Protein AF-A0A927JY94-F1 (afdb_monomer)

Radius of gyration: 16.14 Å; Cα contacts (8 Å, |Δi|>4): 46; chains: 1; bounding box: 29×13×55 Å

Foldseek 3Di:
DLPVLLVVLQVLLVVLCVCLVPDPDVVSSVVSNVSSVVSVVSNVVSVVVVVVVPDPPPDDD

Solvent-accessible surface area (backbone atoms only — not comparable to full-atom values): 3292 Å² total; per-residue (Å²): 119,66,66,70,51,28,55,48,22,50,49,50,17,52,51,25,43,52,47,23,72,69,42,91,43,71,69,61,17,48,52,24,44,52,52,16,52,53,26,45,51,51,24,51,48,46,51,48,53,51,53,60,70,67,51,74,90,78,80,85,127

Mean predicted aligned error: 6.6 Å

Structure (mmCIF, N/CA/C/O backbone):
data_AF-A0A927JY94-F1
#
_entry.id   AF-A0A927JY94-F1
#
loop_
_atom_site.group_PDB
_atom_site.id
_atom_site.type_symbol
_atom_site.label_atom_id
_atom_site.label_alt_id
_atom_site.label_comp_id
_atom_site.label_asym_id
_atom_site.label_entity_id
_atom_site.label_seq_id
_atom_site.pdbx_PDB_ins_code
_atom_site.Cartn_x
_atom_site.Cartn_y
_atom_site.Cartn_z
_atom_site.occupancy
_atom_site.B_iso_or_equiv
_atom_site.auth_seq_id
_atom_site.auth_comp_id
_atom_site.auth_asym_id
_atom_site.auth_atom_id
_atom_site.pdbx_PDB_model_num
ATOM 1 N N . MET A 1 1 ? 18.593 -2.786 -9.710 1.00 55.03 1 MET A N 1
ATOM 2 C CA . MET A 1 1 ? 17.813 -1.872 -8.843 1.00 55.03 1 MET A CA 1
ATOM 3 C C . MET A 1 1 ? 16.316 -1.820 -9.165 1.00 55.03 1 MET A C 1
ATOM 5 O O . MET A 1 1 ? 15.564 -1.564 -8.244 1.00 55.03 1 MET A O 1
ATOM 9 N N . ASN A 1 2 ? 15.835 -2.078 -10.393 1.00 64.31 2 ASN A N 1
ATOM 10 C CA . ASN A 1 2 ? 14.402 -1.896 -10.702 1.00 64.31 2 ASN A CA 1
ATOM 11 C C . ASN A 1 2 ? 13.464 -3.000 -10.172 1.00 64.31 2 ASN A C 1
ATOM 13 O O . ASN A 1 2 ? 12.375 -2.675 -9.719 1.00 64.31 2 ASN A O 1
ATOM 17 N N . GLU A 1 3 ? 13.861 -4.274 -10.199 1.00 65.56 3 GLU A N 1
ATOM 18 C CA . GLU A 1 3 ? 12.972 -5.382 -9.793 1.00 65.56 3 GLU A CA 1
ATOM 19 C C . GLU A 1 3 ? 12.791 -5.466 -8.272 1.00 65.56 3 GLU A C 1
ATOM 21 O O . GLU A 1 3 ? 11.663 -5.521 -7.796 1.00 65.56 3 GLU A O 1
ATOM 26 N N . GLN A 1 4 ? 13.877 -5.315 -7.505 1.00 70.44 4 GLN A N 1
ATOM 27 C CA . GLN A 1 4 ? 13.818 -5.263 -6.036 1.00 70.44 4 GLN A CA 1
ATOM 28 C C . GLN A 1 4 ? 12.967 -4.085 -5.525 1.00 70.44 4 GLN A C 1
ATOM 30 O O . GLN A 1 4 ? 12.281 -4.210 -4.513 1.00 70.44 4 GLN A O 1
ATOM 35 N N . ASN A 1 5 ? 12.961 -2.956 -6.246 1.00 84.56 5 ASN A N 1
ATO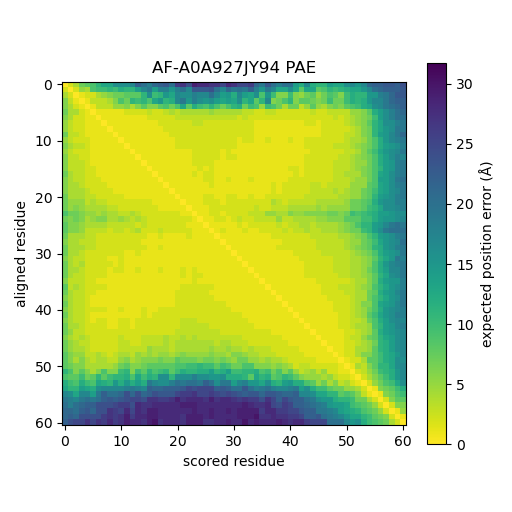M 36 C CA . ASN A 1 5 ? 12.100 -1.817 -5.923 1.00 84.56 5 ASN A CA 1
ATOM 37 C C . ASN A 1 5 ? 10.626 -2.116 -6.241 1.00 84.56 5 ASN A C 1
ATOM 39 O O . ASN A 1 5 ? 9.748 -1.719 -5.481 1.00 84.56 5 ASN A O 1
ATOM 43 N N . LEU A 1 6 ? 10.343 -2.836 -7.334 1.00 91.06 6 LEU A N 1
ATOM 44 C CA . LEU A 1 6 ? 8.980 -3.223 -7.700 1.00 91.06 6 LEU A CA 1
ATOM 45 C C . LEU A 1 6 ? 8.373 -4.181 -6.669 1.00 91.06 6 LEU A C 1
ATOM 47 O O . LEU A 1 6 ? 7.296 -3.903 -6.144 1.00 91.06 6 LEU A O 1
ATOM 51 N N . GLU A 1 7 ? 9.078 -5.265 -6.340 1.00 93.62 7 GLU A N 1
ATOM 52 C CA . GLU A 1 7 ? 8.613 -6.254 -5.360 1.00 93.62 7 GLU A CA 1
ATOM 53 C C . GLU A 1 7 ? 8.399 -5.625 -3.981 1.00 93.62 7 GLU A C 1
ATOM 55 O O . GLU A 1 7 ? 7.419 -5.932 -3.297 1.00 93.62 7 GLU A O 1
ATOM 60 N N . TYR A 1 8 ? 9.285 -4.703 -3.588 1.00 95.12 8 TYR A N 1
ATOM 61 C CA . TYR A 1 8 ? 9.137 -3.935 -2.359 1.00 95.12 8 TYR A CA 1
ATOM 62 C C . TYR A 1 8 ? 7.819 -3.151 -2.342 1.00 95.12 8 TYR A C 1
ATOM 64 O O . TYR A 1 8 ? 7.028 -3.319 -1.412 1.00 95.12 8 TYR A O 1
ATOM 72 N N . TYR A 1 9 ? 7.551 -2.338 -3.368 1.00 95.44 9 TYR A N 1
ATOM 73 C CA . TYR A 1 9 ? 6.344 -1.512 -3.417 1.00 95.44 9 TYR A CA 1
ATOM 74 C C . TYR A 1 9 ? 5.064 -2.350 -3.506 1.00 95.44 9 TYR A C 1
ATOM 76 O O . TYR A 1 9 ? 4.094 -2.064 -2.806 1.00 95.44 9 TYR A O 1
ATOM 84 N N . GLU A 1 10 ? 5.059 -3.429 -4.290 1.00 96.12 10 GLU A N 1
ATOM 85 C CA . GLU A 1 10 ? 3.901 -4.324 -4.375 1.00 96.12 10 GLU A CA 1
ATOM 86 C C . GLU A 1 10 ? 3.629 -5.049 -3.052 1.00 96.12 10 GLU A C 1
ATOM 88 O O . GLU A 1 10 ? 2.471 -5.195 -2.652 1.00 96.12 10 GLU A O 1
ATOM 93 N N . ARG A 1 11 ? 4.679 -5.492 -2.348 1.00 97.38 11 ARG A N 1
ATOM 94 C CA . ARG A 1 11 ? 4.534 -6.112 -1.028 1.00 97.38 11 ARG A CA 1
ATOM 95 C C . ARG A 1 11 ? 3.982 -5.114 -0.015 1.00 97.38 11 ARG A C 1
ATOM 97 O O . ARG A 1 11 ? 2.998 -5.430 0.648 1.00 97.38 11 ARG A O 1
ATOM 104 N N . ARG A 1 12 ? 4.557 -3.910 0.063 1.00 97.69 12 ARG A N 1
ATOM 105 C CA . ARG A 1 12 ? 4.098 -2.865 0.990 1.00 97.69 12 ARG A CA 1
ATOM 106 C C . ARG A 1 12 ? 2.650 -2.466 0.715 1.00 97.69 12 ARG A C 1
ATOM 108 O O . ARG A 1 12 ? 1.865 -2.405 1.650 1.00 97.69 12 ARG A O 1
ATOM 115 N N . ALA A 1 13 ? 2.252 -2.312 -0.549 1.00 97.94 13 ALA A N 1
ATOM 116 C CA . ALA A 1 13 ? 0.860 -2.025 -0.896 1.00 97.94 13 ALA A CA 1
ATOM 117 C C . ALA A 1 13 ? -0.121 -3.082 -0.347 1.00 97.94 13 ALA A C 1
ATOM 119 O O . ALA A 1 13 ? -1.187 -2.732 0.159 1.00 97.94 13 ALA A O 1
ATOM 120 N N . ARG A 1 14 ? 0.244 -4.372 -0.402 1.00 97.94 14 ARG A N 1
ATOM 121 C CA . ARG A 1 14 ? -0.573 -5.463 0.160 1.00 97.94 14 ARG A CA 1
ATOM 122 C C . ARG A 1 14 ? -0.594 -5.457 1.686 1.00 97.94 14 ARG A C 1
ATOM 124 O O . ARG A 1 14 ? -1.659 -5.643 2.265 1.00 97.94 14 ARG A O 1
ATOM 131 N N . GLU A 1 15 ? 0.556 -5.252 2.323 1.00 98.31 15 GLU A N 1
ATOM 132 C CA . GLU A 1 15 ? 0.667 -5.175 3.785 1.00 98.31 15 GLU A CA 1
ATOM 133 C C . GLU A 1 15 ? -0.189 -4.035 4.348 1.00 98.31 15 GLU A C 1
ATOM 135 O O . GLU A 1 15 ? -0.974 -4.254 5.266 1.00 98.31 15 GLU A O 1
ATOM 140 N N . GLU A 1 16 ? -0.106 -2.845 3.753 1.00 98.19 16 GLU A N 1
ATOM 141 C CA . GLU A 1 16 ? -0.888 -1.680 4.171 1.00 98.19 16 GLU A CA 1
ATOM 142 C C . GLU A 1 16 ? -2.392 -1.892 3.928 1.00 98.19 16 GLU A C 1
ATOM 144 O O . GLU A 1 16 ? -3.214 -1.595 4.793 1.00 98.19 16 GLU A O 1
ATOM 149 N N . ALA A 1 17 ? -2.786 -2.505 2.806 1.00 97.88 17 ALA A N 1
ATOM 150 C CA . ALA A 1 17 ? -4.186 -2.860 2.569 1.00 97.88 17 ALA A CA 1
ATOM 15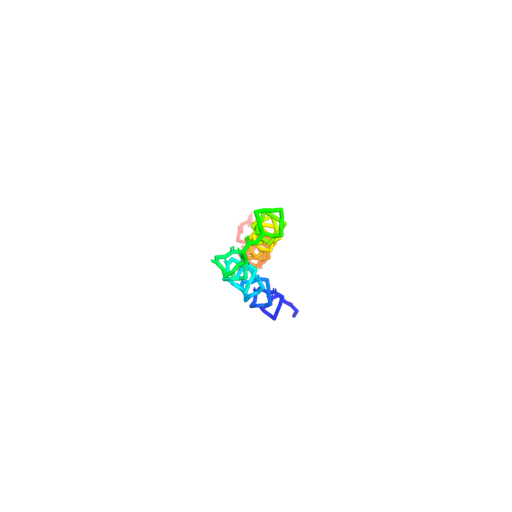1 C C . ALA A 1 17 ? -4.714 -3.877 3.601 1.00 97.88 17 ALA A C 1
ATOM 153 O O . ALA A 1 17 ? -5.839 -3.743 4.092 1.00 97.88 17 ALA A O 1
ATOM 154 N N . ALA A 1 18 ? -3.901 -4.872 3.966 1.00 98.06 18 ALA A N 1
ATOM 155 C CA . ALA A 1 18 ? -4.246 -5.850 4.992 1.00 98.06 18 ALA A CA 1
ATOM 156 C C . ALA A 1 18 ? -4.324 -5.214 6.390 1.00 98.06 18 ALA A C 1
ATOM 158 O O . ALA A 1 18 ? -5.234 -5.543 7.153 1.00 98.06 18 ALA A O 1
ATOM 159 N N . ALA A 1 19 ? -3.419 -4.287 6.717 1.00 97.62 19 ALA A N 1
ATOM 160 C CA . ALA A 1 19 ? -3.443 -3.530 7.967 1.00 97.62 19 ALA A CA 1
ATOM 161 C C . ALA A 1 19 ? -4.688 -2.636 8.058 1.00 97.62 19 ALA A C 1
ATOM 163 O O . ALA A 1 19 ? -5.348 -2.595 9.095 1.00 97.62 19 ALA A O 1
ATOM 164 N N . ALA A 1 20 ? -5.085 -1.997 6.952 1.00 97.62 20 ALA A N 1
ATOM 165 C CA . ALA A 1 20 ? -6.323 -1.228 6.883 1.00 97.62 20 ALA A CA 1
ATOM 166 C C . ALA A 1 20 ? -7.575 -2.077 7.146 1.00 97.62 20 ALA A C 1
ATOM 168 O O . ALA A 1 20 ? -8.509 -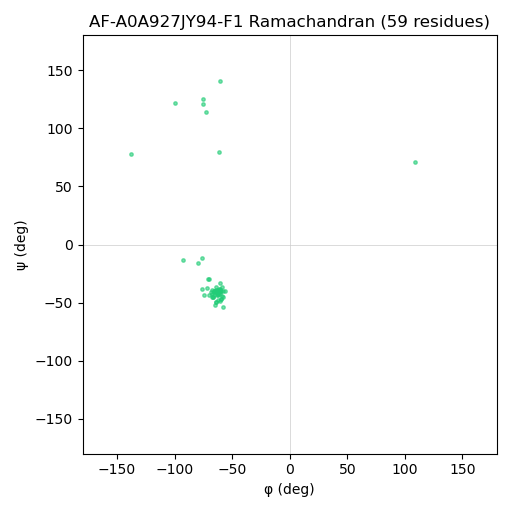1.600 7.787 1.00 97.62 20 ALA A O 1
ATOM 169 N N . ALA A 1 21 ? -7.610 -3.314 6.642 1.00 97.50 21 ALA A N 1
ATOM 170 C CA . ALA A 1 21 ? -8.734 -4.230 6.836 1.00 97.50 21 ALA A CA 1
ATOM 171 C C . ALA A 1 21 ? -8.832 -4.759 8.277 1.00 97.50 21 ALA A C 1
ATOM 173 O O . ALA A 1 21 ? -9.925 -5.058 8.747 1.00 97.50 21 ALA A O 1
ATOM 174 N N . GLN A 1 22 ? -7.696 -4.864 8.969 1.00 97.31 22 GLN A N 1
ATOM 175 C CA . GLN A 1 22 ? -7.612 -5.374 10.340 1.00 97.31 22 GLN A CA 1
ATOM 176 C C . GLN A 1 22 ? -7.695 -4.271 11.403 1.00 97.31 22 GLN A C 1
ATOM 178 O O . GLN A 1 22 ? -7.874 -4.569 12.582 1.00 97.31 22 GLN A O 1
ATOM 183 N N . SER A 1 23 ? -7.550 -3.000 11.017 1.00 95.88 23 SER A N 1
ATOM 184 C CA . SER A 1 23 ? -7.512 -1.89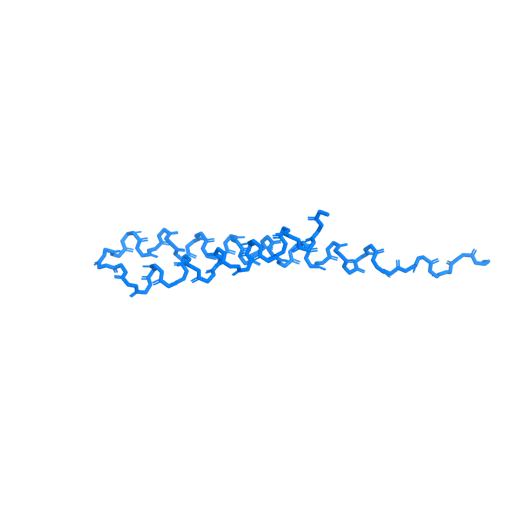9 11.975 1.00 95.88 23 SER A CA 1
ATOM 185 C C . SER A 1 23 ? -8.907 -1.577 12.530 1.00 95.88 23 SER A C 1
ATOM 187 O O . SER A 1 23 ? -9.815 -1.257 11.759 1.00 95.88 23 SER A O 1
ATOM 189 N N . PRO A 1 24 ? -9.088 -1.573 13.864 1.00 94.12 24 PRO A N 1
ATOM 190 C CA . PRO A 1 24 ? -10.363 -1.218 14.485 1.00 94.12 24 PRO A CA 1
ATOM 191 C C . PRO A 1 24 ? -10.627 0.297 14.490 1.00 94.12 24 PRO A C 1
ATOM 193 O O . PRO A 1 24 ? -11.738 0.729 14.787 1.00 94.12 24 PRO A O 1
ATOM 196 N N . SER A 1 25 ? -9.621 1.123 14.178 1.00 97.81 25 SER A N 1
ATOM 197 C CA . SER A 1 25 ? -9.755 2.580 14.134 1.00 97.81 25 SER A CA 1
ATOM 198 C C . SER A 1 25 ? -9.924 3.056 12.699 1.00 97.81 25 SER A C 1
ATOM 200 O O . SER A 1 25 ? -9.037 2.875 11.868 1.00 97.81 25 SER A O 1
ATOM 202 N N . ALA A 1 26 ? -11.035 3.741 12.418 1.00 96.00 26 ALA A N 1
ATOM 203 C CA . ALA A 1 26 ? -11.316 4.270 11.085 1.00 96.00 26 ALA A CA 1
ATOM 204 C C . ALA A 1 26 ? -10.231 5.247 10.590 1.00 96.00 26 ALA A C 1
ATOM 206 O O . ALA A 1 26 ? -9.893 5.233 9.405 1.00 96.00 26 ALA A O 1
ATOM 207 N N . GLY A 1 27 ? -9.651 6.060 11.481 1.00 97.50 27 GLY A N 1
ATOM 208 C CA . GLY A 1 27 ? -8.566 6.983 11.133 1.00 97.50 27 GLY A CA 1
ATOM 209 C C . GLY A 1 27 ? -7.286 6.247 10.734 1.00 97.50 27 GLY A C 1
ATOM 210 O O . GLY A 1 27 ? -6.701 6.537 9.692 1.00 97.50 27 GLY A O 1
ATOM 211 N N . VAL A 1 28 ? -6.907 5.229 11.509 1.00 97.62 28 VAL A N 1
ATOM 212 C CA . VAL A 1 28 ? -5.729 4.391 11.229 1.00 97.62 28 VAL A CA 1
ATOM 213 C C . VAL A 1 28 ? -5.947 3.553 9.966 1.00 97.62 28 VAL A C 1
ATOM 215 O O . VAL A 1 28 ? -5.082 3.515 9.095 1.00 97.62 28 VAL A O 1
ATOM 218 N N . ALA A 1 29 ? -7.134 2.964 9.797 1.00 97.62 29 ALA A N 1
ATOM 219 C CA . ALA A 1 29 ? -7.512 2.251 8.581 1.00 97.62 29 ALA A CA 1
ATOM 220 C C . ALA A 1 29 ? -7.424 3.150 7.339 1.00 97.62 29 ALA A C 1
ATOM 222 O O . ALA A 1 29 ? -6.962 2.718 6.287 1.00 97.62 29 ALA A O 1
ATOM 223 N N . SER A 1 30 ? -7.843 4.412 7.456 1.00 98.00 30 SER A N 1
ATOM 224 C CA . SER A 1 30 ? -7.774 5.376 6.354 1.00 98.00 30 SER A CA 1
ATOM 225 C C . SER A 1 30 ? -6.332 5.742 6.005 1.00 98.00 30 SER A C 1
ATOM 227 O O . SER A 1 30 ? -5.994 5.769 4.824 1.00 98.00 30 SER A O 1
ATOM 229 N N . ALA A 1 31 ? -5.465 5.936 7.003 1.00 98.25 31 ALA A N 1
ATOM 230 C CA . ALA A 1 31 ? -4.038 6.170 6.780 1.00 98.25 31 ALA A CA 1
ATOM 231 C C . ALA A 1 31 ? -3.372 4.992 6.046 1.00 98.25 31 ALA A C 1
ATOM 233 O O . ALA A 1 31 ? -2.705 5.193 5.032 1.00 98.25 31 ALA A O 1
ATOM 234 N N . HIS A 1 32 ? -3.634 3.757 6.482 1.00 98.31 32 HIS A N 1
ATOM 235 C CA . HIS A 1 32 ? -3.138 2.558 5.803 1.00 98.31 32 HIS A CA 1
ATOM 236 C C . HIS A 1 32 ? -3.658 2.434 4.359 1.00 98.31 32 HIS A C 1
ATOM 238 O O . HIS A 1 32 ? -2.906 2.066 3.459 1.00 98.31 32 HIS A O 1
ATOM 244 N N . ARG A 1 33 ? -4.921 2.798 4.085 1.00 98.31 33 ARG A N 1
ATOM 245 C CA . ARG A 1 33 ? -5.450 2.819 2.705 1.00 98.31 33 ARG A CA 1
ATOM 246 C C . ARG A 1 33 ? -4.714 3.822 1.820 1.00 98.31 33 ARG A C 1
ATOM 248 O O . ARG A 1 33 ? -4.426 3.494 0.672 1.00 98.31 33 ARG A O 1
ATOM 255 N N . LEU A 1 34 ? -4.410 5.014 2.335 1.00 98.44 34 LEU A N 1
ATOM 256 C CA . LEU A 1 34 ? -3.647 6.023 1.593 1.00 98.44 34 LEU A CA 1
ATOM 257 C C . LEU A 1 34 ? -2.243 5.507 1.257 1.00 98.44 34 LEU A C 1
ATOM 259 O O . LEU A 1 34 ? -1.854 5.531 0.092 1.00 98.44 34 LEU A O 1
ATOM 263 N N . LEU A 1 35 ? -1.541 4.930 2.235 1.00 98.00 35 LEU A N 1
ATOM 264 C CA . LEU A 1 35 ? -0.221 4.331 2.011 1.00 98.00 35 LEU A CA 1
ATOM 265 C C . LEU A 1 35 ? -0.267 3.183 0.993 1.00 98.00 35 LEU A C 1
ATOM 267 O O . LEU A 1 35 ? 0.596 3.092 0.120 1.00 98.00 35 LEU A O 1
ATOM 271 N N . ALA A 1 36 ? -1.292 2.328 1.045 1.00 98.25 36 ALA A N 1
ATOM 272 C CA . ALA A 1 36 ? -1.470 1.258 0.066 1.00 98.25 36 ALA A CA 1
ATOM 273 C C . ALA A 1 36 ? -1.612 1.798 -1.370 1.00 98.25 36 ALA A C 1
ATOM 275 O O . ALA A 1 36 ? -1.042 1.231 -2.306 1.00 98.25 36 ALA A O 1
ATOM 276 N N . ILE A 1 37 ? -2.341 2.906 -1.544 1.00 98.12 37 ILE A N 1
ATOM 277 C CA . ILE A 1 37 ? -2.509 3.583 -2.838 1.00 98.12 37 ILE A CA 1
ATOM 278 C C . ILE A 1 37 ? -1.178 4.175 -3.316 1.00 98.12 37 ILE A C 1
ATOM 280 O O . ILE A 1 37 ? -0.819 3.984 -4.480 1.00 98.12 37 ILE A O 1
ATOM 284 N N . GLU A 1 38 ? -0.432 4.847 -2.438 1.00 97.94 38 GLU A N 1
ATOM 285 C CA . GLU A 1 38 ? 0.868 5.442 -2.771 1.00 97.94 38 GLU A CA 1
ATOM 286 C C . GLU A 1 38 ? 1.879 4.384 -3.220 1.00 97.94 38 GLU A C 1
ATOM 288 O O . GLU A 1 38 ? 2.478 4.507 -4.293 1.00 97.94 38 GLU A O 1
ATOM 293 N N . TYR A 1 39 ? 2.008 3.291 -2.466 1.00 97.38 39 TYR A N 1
ATOM 294 C CA . TYR A 1 39 ? 2.894 2.192 -2.840 1.00 97.38 39 TYR A CA 1
ATOM 295 C C . TYR A 1 39 ? 2.458 1.514 -4.145 1.00 97.38 39 TYR A C 1
ATOM 297 O O . TYR A 1 39 ? 3.296 1.206 -4.995 1.00 97.38 39 TYR A O 1
ATOM 305 N N . ALA A 1 40 ? 1.153 1.333 -4.369 1.00 96.88 40 ALA A N 1
A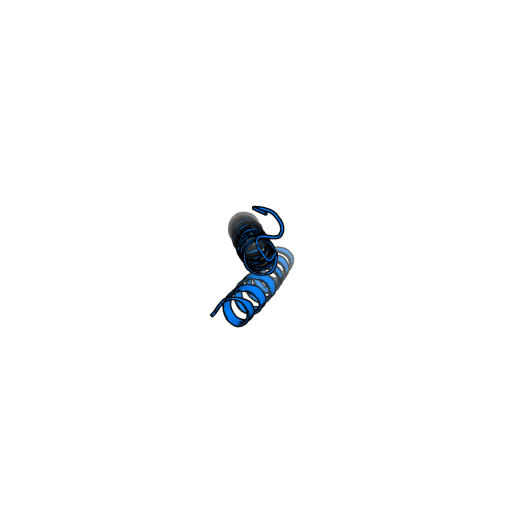TOM 306 C CA . ALA A 1 40 ? 0.654 0.796 -5.634 1.00 96.88 40 ALA A CA 1
ATOM 307 C C . ALA A 1 40 ? 0.959 1.728 -6.822 1.00 96.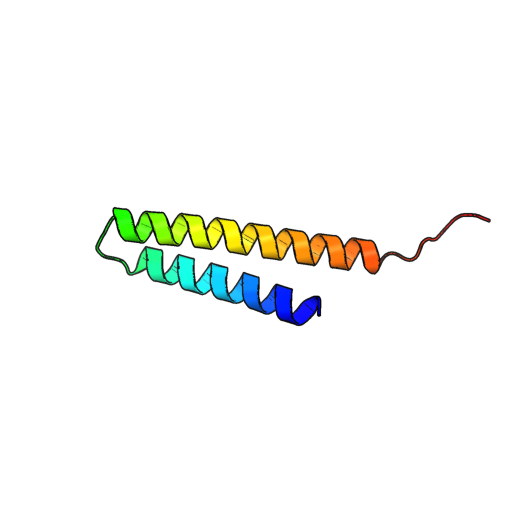88 40 ALA A C 1
ATOM 309 O O . ALA A 1 40 ? 1.279 1.253 -7.915 1.00 96.88 40 ALA A O 1
ATOM 310 N N . ALA A 1 41 ? 0.895 3.048 -6.625 1.00 96.38 41 ALA A N 1
ATOM 311 C CA . ALA A 1 41 ? 1.273 4.026 -7.640 1.00 96.38 41 ALA A CA 1
ATOM 312 C C . ALA A 1 41 ? 2.778 3.968 -7.951 1.00 96.38 41 ALA A C 1
ATOM 314 O O . ALA A 1 41 ? 3.160 3.932 -9.123 1.00 96.38 41 ALA A O 1
ATOM 315 N N . GLN A 1 42 ? 3.628 3.859 -6.927 1.00 95.00 42 GLN A N 1
ATOM 316 C CA . GLN A 1 42 ? 5.077 3.702 -7.094 1.00 95.00 42 GLN A CA 1
ATOM 317 C C . GLN A 1 42 ? 5.436 2.406 -7.834 1.00 95.00 42 GLN A C 1
ATOM 319 O O . GLN A 1 42 ? 6.237 2.432 -8.768 1.00 95.00 42 GLN A O 1
ATOM 324 N N . ALA A 1 43 ? 4.788 1.284 -7.505 1.00 94.56 43 ALA A N 1
ATOM 325 C CA . ALA A 1 43 ? 4.967 0.024 -8.229 1.00 94.56 43 ALA A CA 1
ATOM 326 C C . ALA A 1 43 ? 4.637 0.172 -9.727 1.00 94.56 43 ALA A C 1
ATOM 328 O O . ALA A 1 43 ? 5.405 -0.258 -10.594 1.00 94.56 43 ALA A O 1
ATOM 329 N N . ARG A 1 44 ? 3.523 0.843 -10.055 1.00 93.25 44 ARG A N 1
ATOM 330 C CA . ARG A 1 44 ? 3.135 1.129 -11.448 1.00 93.25 44 ARG A CA 1
ATOM 331 C C . ARG A 1 44 ? 4.157 2.010 -12.159 1.00 93.25 44 ARG A C 1
ATOM 333 O O . ARG A 1 44 ? 4.466 1.750 -13.324 1.00 93.25 44 ARG A O 1
ATOM 340 N N . GLU A 1 45 ? 4.701 3.016 -11.481 1.00 92.19 45 GLU A N 1
ATOM 341 C CA . GLU A 1 45 ? 5.739 3.875 -12.049 1.00 92.19 45 GLU A CA 1
ATOM 342 C C . GLU A 1 45 ? 7.015 3.079 -12.352 1.00 92.19 45 GLU A C 1
ATOM 344 O O . GLU A 1 45 ? 7.519 3.131 -13.476 1.00 92.19 45 GLU A O 1
ATOM 349 N N . VAL A 1 46 ? 7.504 2.284 -11.395 1.00 90.31 46 VAL A N 1
ATOM 350 C CA . VAL A 1 46 ? 8.697 1.442 -11.580 1.00 90.31 46 VAL A CA 1
ATOM 351 C C . VAL A 1 46 ? 8.495 0.467 -12.739 1.00 90.31 46 VAL A C 1
ATOM 353 O O . VAL A 1 46 ? 9.366 0.351 -13.604 1.00 90.31 46 VAL A O 1
ATOM 356 N N . ARG A 1 47 ? 7.322 -0.173 -12.822 1.00 88.88 47 ARG A N 1
ATOM 357 C CA . ARG A 1 47 ? 6.967 -1.072 -13.929 1.00 88.88 47 ARG A CA 1
ATOM 358 C C . ARG A 1 47 ? 6.941 -0.349 -15.273 1.00 88.88 47 ARG A C 1
ATOM 360 O O . ARG A 1 47 ? 7.386 -0.898 -16.278 1.00 88.88 47 ARG A O 1
ATOM 367 N N . SER A 1 48 ? 6.426 0.875 -15.308 1.00 88.12 48 SER A N 1
ATOM 368 C CA . SER A 1 48 ? 6.373 1.688 -16.528 1.00 88.12 48 SER A CA 1
ATOM 369 C C . SER A 1 48 ? 7.777 2.090 -16.979 1.00 88.12 48 SER A C 1
ATOM 371 O O . SER A 1 48 ? 8.126 1.909 -18.143 1.00 88.12 48 SER A O 1
ATOM 373 N N . ARG A 1 49 ? 8.634 2.534 -16.052 1.00 86.56 49 ARG A N 1
ATOM 374 C CA . ARG A 1 49 ? 10.042 2.862 -16.333 1.00 86.56 49 ARG A CA 1
ATOM 375 C C . ARG A 1 49 ? 10.836 1.644 -16.807 1.00 86.56 49 ARG A C 1
ATOM 377 O O . ARG A 1 49 ? 11.649 1.767 -17.721 1.00 86.56 49 ARG A O 1
ATOM 384 N N . ALA A 1 50 ? 10.592 0.471 -16.223 1.00 84.00 50 ALA A N 1
ATOM 385 C CA . ALA A 1 50 ? 11.211 -0.777 -16.664 1.00 84.00 50 ALA A CA 1
ATOM 386 C C . ALA A 1 50 ? 10.806 -1.139 -18.103 1.00 84.00 50 ALA A C 1
ATOM 388 O O . ALA A 1 50 ? 11.672 -1.466 -18.908 1.00 84.00 50 ALA A O 1
ATOM 389 N N . GLN A 1 51 ? 9.523 -0.997 -18.453 1.00 78.94 51 GLN A N 1
ATOM 390 C CA . GLN A 1 51 ? 9.033 -1.228 -19.817 1.00 78.94 51 GLN A CA 1
ATOM 391 C C . GLN A 1 51 ? 9.595 -0.224 -20.831 1.00 78.94 51 GLN A C 1
ATOM 393 O O . GLN A 1 51 ? 9.953 -0.617 -21.937 1.00 78.94 51 GLN A O 1
ATOM 398 N N . ILE A 1 52 ? 9.712 1.058 -20.464 1.00 76.44 52 ILE A N 1
ATOM 399 C CA . ILE A 1 52 ? 10.317 2.088 -21.326 1.00 76.44 52 ILE A CA 1
ATOM 400 C C . ILE A 1 52 ? 11.787 1.759 -21.599 1.00 76.44 52 ILE A C 1
ATOM 402 O O . ILE A 1 52 ? 12.227 1.839 -22.739 1.00 76.44 52 ILE A O 1
ATOM 406 N N . ARG A 1 53 ? 12.537 1.345 -20.572 1.00 70.19 53 ARG A N 1
ATOM 407 C CA . ARG A 1 53 ? 13.951 0.973 -20.716 1.00 70.19 53 ARG A CA 1
ATOM 408 C C . ARG A 1 53 ? 14.156 -0.331 -21.495 1.00 70.19 53 ARG A C 1
ATOM 410 O O . ARG A 1 53 ? 15.199 -0.497 -22.114 1.00 70.19 53 ARG A O 1
ATOM 417 N N . ALA A 1 54 ? 13.196 -1.253 -21.437 1.00 64.19 54 ALA A N 1
ATOM 418 C CA . ALA A 1 54 ? 13.254 -2.531 -22.141 1.00 64.19 54 ALA A CA 1
ATOM 419 C C . ALA A 1 54 ? 12.878 -2.430 -23.628 1.00 64.19 54 ALA A C 1
ATOM 421 O O . ALA A 1 54 ? 13.180 -3.354 -24.377 1.00 64.19 54 ALA A O 1
ATOM 422 N N . LYS A 1 55 ? 12.244 -1.335 -24.071 1.00 59.03 55 LYS A N 1
ATOM 423 C CA . LYS A 1 55 ? 12.072 -1.066 -25.502 1.00 59.03 55 LYS A CA 1
ATOM 424 C C . LYS A 1 55 ? 13.427 -0.648 -26.083 1.00 59.03 55 LYS A C 1
ATOM 426 O O . LYS A 1 55 ? 13.918 0.422 -25.714 1.00 59.03 55 LYS A O 1
ATOM 431 N N . PRO A 1 56 ? 14.039 -1.438 -26.985 1.00 53.66 56 PRO A N 1
ATOM 432 C CA . PRO A 1 56 ? 15.136 -0.926 -27.781 1.00 53.66 56 PRO A CA 1
ATOM 433 C C . PRO A 1 56 ? 14.585 0.248 -28.587 1.00 53.66 56 PRO A C 1
ATOM 435 O O . PRO A 1 56 ? 13.453 0.214 -29.072 1.00 53.66 56 PRO A O 1
ATOM 438 N N . THR A 1 57 ? 15.382 1.296 -28.733 1.00 59.47 57 THR A N 1
ATOM 439 C CA . THR A 1 57 ? 15.207 2.280 -29.797 1.00 59.47 57 THR A CA 1
ATOM 440 C C . THR A 1 57 ? 15.357 1.568 -31.144 1.00 59.47 57 THR A C 1
ATOM 442 O O . THR A 1 57 ? 16.424 1.599 -31.750 1.00 59.47 57 THR A O 1
ATOM 445 N N . GLU A 1 58 ? 14.318 0.875 -31.601 1.00 57.56 58 GLU A N 1
ATOM 446 C CA . GLU A 1 58 ? 14.175 0.521 -33.006 1.00 57.56 58 GLU A CA 1
ATOM 447 C C . GLU A 1 58 ? 13.756 1.781 -33.764 1.00 57.56 58 GLU A C 1
ATOM 449 O O . GLU A 1 58 ? 12.727 2.390 -33.470 1.00 57.56 58 GLU A O 1
ATOM 454 N N . GLY A 1 59 ? 14.579 2.168 -34.739 1.00 54.31 59 GLY A N 1
ATOM 455 C CA . GLY A 1 59 ? 14.176 3.077 -35.807 1.00 54.31 59 GLY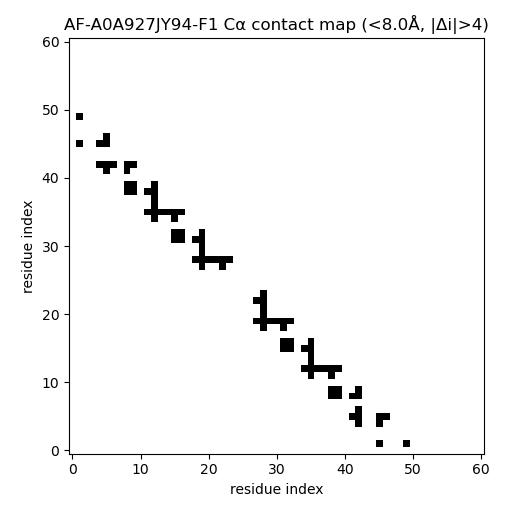 A CA 1
ATOM 456 C C . GLY A 1 59 ? 14.778 4.478 -35.760 1.00 54.31 59 GLY A C 1
ATOM 457 O O . GLY A 1 59 ? 14.069 5.466 -35.585 1.00 54.31 59 GLY A O 1
ATOM 458 N N . ARG A 1 60 ? 16.075 4.586 -36.052 1.00 47.94 60 ARG A N 1
ATOM 459 C CA . ARG A 1 60 ? 16.547 5.645 -36.954 1.00 47.94 60 ARG A CA 1
ATOM 460 C C . ARG A 1 60 ? 17.598 5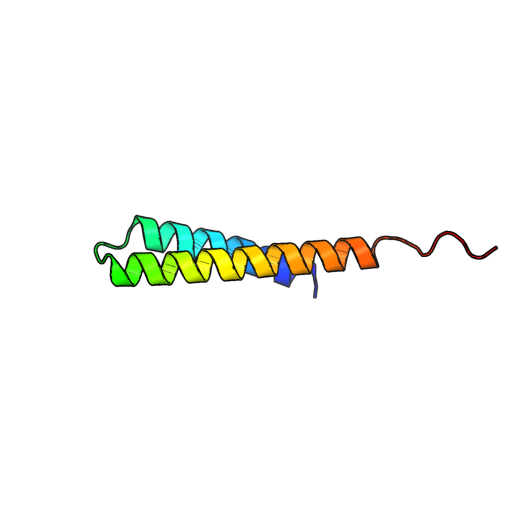.041 -37.889 1.00 47.94 60 ARG A C 1
ATOM 462 O O . ARG A 1 60 ? 18.793 5.105 -37.615 1.00 47.94 60 ARG A O 1
ATOM 469 N N . GLY A 1 61 ? 17.092 4.322 -38.892 1.00 50.09 61 GLY A N 1
ATOM 470 C CA . GLY A 1 61 ? 17.810 4.078 -40.144 1.00 50.09 61 GLY A CA 1
ATOM 471 C C . GLY A 1 61 ? 17.730 5.306 -41.037 1.00 50.09 61 GLY A C 1
ATOM 472 O O . GLY A 1 61 ? 16.823 6.139 -40.792 1.00 50.09 61 GLY A O 1
#

pLDDT: mean 87.22, std 15.52, range [47.94, 98.44]

Secondary structure (DSSP, 8-state):
-HHHHHHHHHHHHHHHHHHHHH-S-HHHHHHHHHHHHHHHHHHHHHHHHHHHHHS------

Nearest PDB structures (foldseek):
  5l89-assembly1_A  TM=9.797E-01  e=8.243E+00  Rhodospirillum rubrum
  5l8f-assembly1_C  TM=9.904E-01  e=9.900E+00  Rhodosp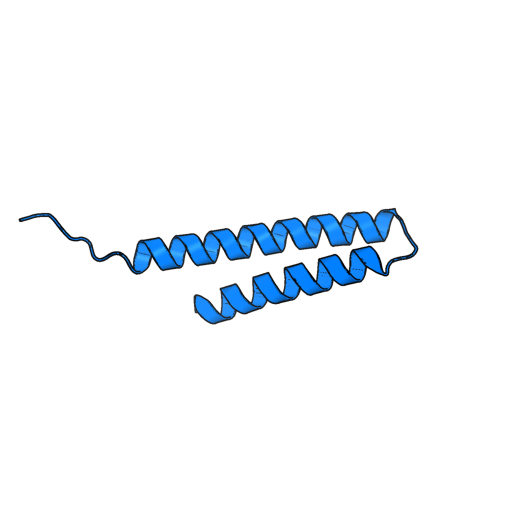irillum rubrum ATCC 11170
  5l89-assembly3_U  TM=9.767E-01  e=9.900E+00  Rhodospirillum rubrum

Sequence (61 aa):
MNEQNLEYYERRAREEAAAAAQSPSAGVASAHRLLAIEYAAQAREVRSRAQIRAKPTEGRG